Protein AF-A0A7C3C3D4-F1 (afdb_monomer)

Nearest PDB structures (foldseek):
  1kg4-assembly1_A  TM=9.621E-01  e=4.173E-06  Escherichia coli
  1kg6-assembly1_A  TM=9.614E-01  e=4.413E-06  Escherichia coli
  1kg5-assembly1_A  TM=9.622E-01  e=5.518E-06  Escherichia coli
  1kg7-assembly1_A  TM=9.615E-01  e=1.020E-05  Escherichia coli
  8a5g-assembly1_A  TM=6.110E-01  e=1.497E+00  Deinococcus radiodurans R1 = ATCC 13939 = DSM 20539

Organism: NCBI:txid202747

Solvent-accessible surface area (backbone atoms only — not comparable to full-atom values): 5200 Å² total; per-residue (Å²): 112,69,67,63,53,52,55,46,41,75,75,69,47,79,65,84,43,74,58,70,72,58,86,53,64,60,57,38,52,52,46,57,62,58,47,53,96,35,59,65,66,56,41,64,74,54,46,52,60,54,43,39,72,75,32,76,40,68,65,52,51,72,72,46,57,67,68,60,53,53,59,67,50,62,86,65,68,66,83,66,67,86,74,110

InterPro domains:
  IPR003265 HhH-GPD domain [PF00730] (31-84)
  IPR003265 HhH-GPD domain [cd00056] (26-84)
  IPR011257 DNA glycosylase [SSF48150] (1-84)
  IPR023170 Helix-hairpin-helix, base-excision DNA repair, C-terminal [G3DSA:1.10.1670.10] (4-15)
  IPR044298 Adenine/Thymine-DNA glycosylase [PTHR42944] (2-84)

Sequence (84 aa):
MQQKLLEWYEKNGRHELPWRNTTDIYRIYLSEIMLQQTQVNRVRDEYYPQFLAKFPTLKALGEAPLEEVLSAWSGLGYYSRARN

Mean predicted aligned error: 4.9 Å

Foldseek 3Di:
DVVVVVVCCVVPNPCVQPLNPDPDPQLVVVLVLLVVVDDSCCCRPPQSVQVCVQQVDPVSLVPDDLVVQCVSCPPSDDPPSSPD

Structure (mmCIF, N/CA/C/O backbone):
data_AF-A0A7C3C3D4-F1
#
_entry.id   AF-A0A7C3C3D4-F1
#
loop_
_atom_site.group_PDB
_atom_site.id
_atom_site.t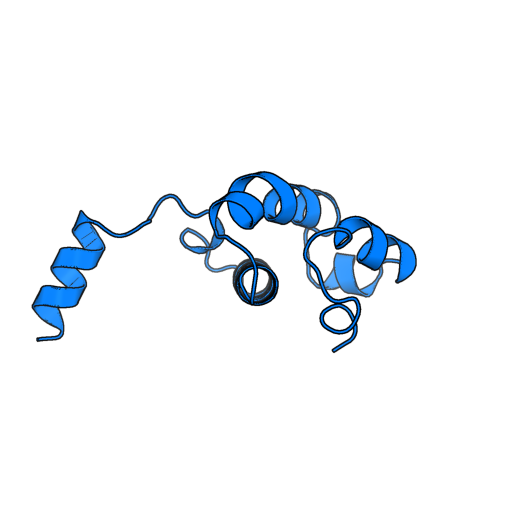ype_symbol
_atom_site.label_atom_id
_atom_site.label_alt_id
_atom_site.label_comp_id
_atom_site.label_asym_id
_atom_site.label_entity_id
_atom_site.label_seq_id
_atom_site.pdbx_PDB_ins_code
_atom_site.Cartn_x
_atom_site.Cartn_y
_atom_site.Cartn_z
_atom_site.occupancy
_atom_site.B_iso_or_equiv
_atom_site.auth_seq_id
_atom_site.auth_comp_id
_atom_site.auth_asym_id
_atom_site.auth_atom_id
_atom_site.pdbx_PDB_model_num
ATOM 1 N N . MET A 1 1 ? -7.818 1.842 29.084 1.00 67.75 1 MET A N 1
ATOM 2 C CA . MET A 1 1 ? -7.663 2.693 27.877 1.00 67.75 1 MET A CA 1
ATOM 3 C C . MET A 1 1 ? -7.724 1.885 26.587 1.00 67.75 1 MET A C 1
ATOM 5 O O . MET A 1 1 ? -8.484 2.274 25.716 1.00 67.75 1 MET A O 1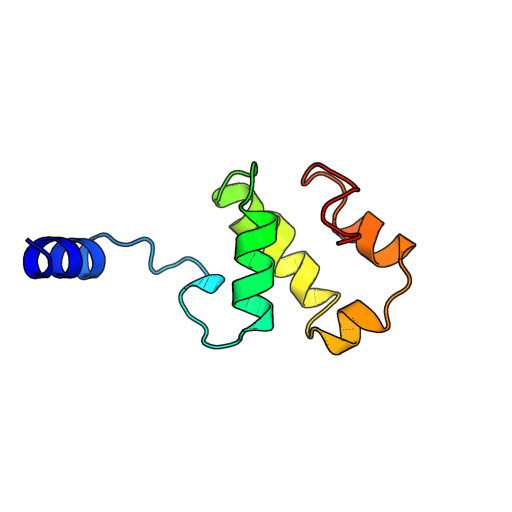
ATOM 9 N N . GLN A 1 2 ? -7.008 0.760 26.483 1.00 87.94 2 GLN A N 1
ATOM 10 C CA . GLN A 1 2 ? -6.991 -0.096 25.286 1.00 87.94 2 GLN A CA 1
ATOM 11 C C . GLN A 1 2 ? -8.390 -0.524 24.805 1.00 87.94 2 GLN A C 1
ATOM 13 O O . GLN A 1 2 ? -8.696 -0.350 23.633 1.00 87.94 2 GLN A O 1
ATOM 18 N N . GLN A 1 3 ? -9.267 -0.963 25.716 1.00 92.06 3 GLN A N 1
ATOM 19 C CA . GLN A 1 3 ? -10.640 -1.373 25.385 1.00 92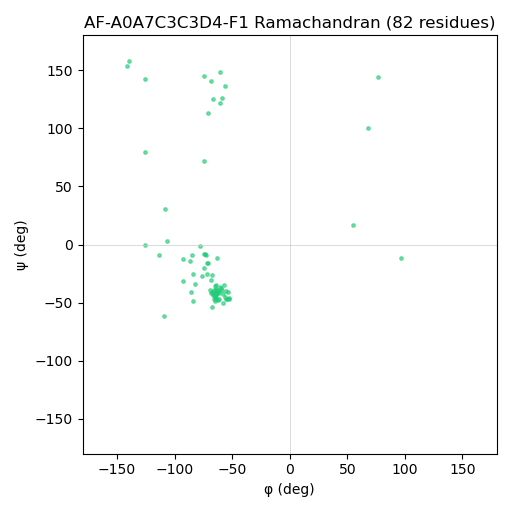.06 3 GLN A CA 1
ATOM 20 C C . GLN A 1 3 ? -11.431 -0.278 24.647 1.00 92.06 3 GLN A C 1
ATOM 22 O O . GLN A 1 3 ? -12.007 -0.530 23.598 1.00 92.06 3 GLN A O 1
ATOM 27 N N . LYS A 1 4 ? -11.387 0.967 25.143 1.00 94.69 4 LYS A N 1
ATOM 28 C CA . LYS A 1 4 ? -12.116 2.098 24.544 1.00 94.69 4 LYS A CA 1
ATOM 29 C C . LYS A 1 4 ? -11.610 2.445 23.142 1.00 94.69 4 LYS A C 1
ATOM 31 O O . LYS A 1 4 ? -12.397 2.840 22.289 1.00 94.69 4 LYS A O 1
ATOM 36 N N . LEU A 1 5 ? -10.302 2.313 22.905 1.00 95.31 5 LEU A N 1
ATOM 37 C CA . LEU A 1 5 ? -9.716 2.533 21.581 1.00 95.31 5 LEU A CA 1
ATOM 38 C C . LEU A 1 5 ? -10.148 1.439 20.598 1.00 95.31 5 LEU A C 1
ATOM 40 O O . LEU A 1 5 ? -10.484 1.753 19.460 1.00 95.31 5 LEU A O 1
ATOM 44 N N . LEU A 1 6 ? -10.169 0.181 21.046 1.00 94.75 6 LEU A N 1
ATOM 45 C CA . LEU A 1 6 ? -10.622 -0.949 20.235 1.00 94.75 6 LEU A CA 1
ATOM 46 C C . LEU A 1 6 ? -12.107 -0.823 19.879 1.00 94.75 6 LEU A C 1
ATOM 48 O O . LEU A 1 6 ? -12.447 -0.923 18.708 1.00 94.75 6 LEU A O 1
ATOM 52 N N . GLU A 1 7 ? -12.966 -0.499 20.847 1.00 96.44 7 GLU A N 1
ATOM 53 C CA . GLU A 1 7 ? -14.402 -0.275 20.617 1.00 96.44 7 GLU A CA 1
ATOM 54 C C . GLU A 1 7 ? -14.665 0.892 19.653 1.00 96.44 7 GLU A C 1
ATOM 56 O O . GLU A 1 7 ? -15.552 0.827 18.800 1.00 96.44 7 GLU A O 1
ATOM 61 N N . TRP A 1 8 ? -13.898 1.983 19.772 1.00 96.56 8 TRP A N 1
ATOM 62 C CA . TRP A 1 8 ? -14.001 3.095 18.831 1.00 96.56 8 TRP A CA 1
ATOM 63 C C . TRP A 1 8 ? -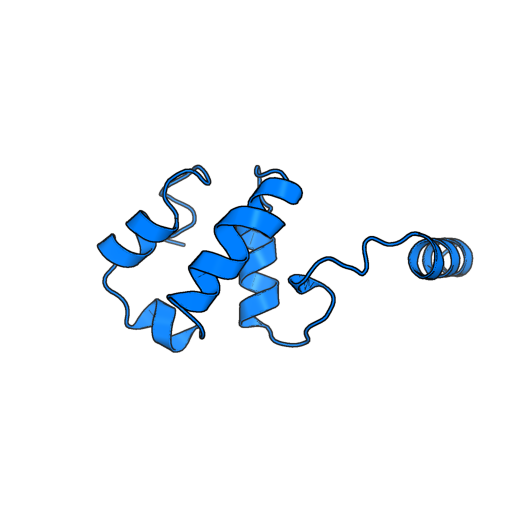13.547 2.684 17.429 1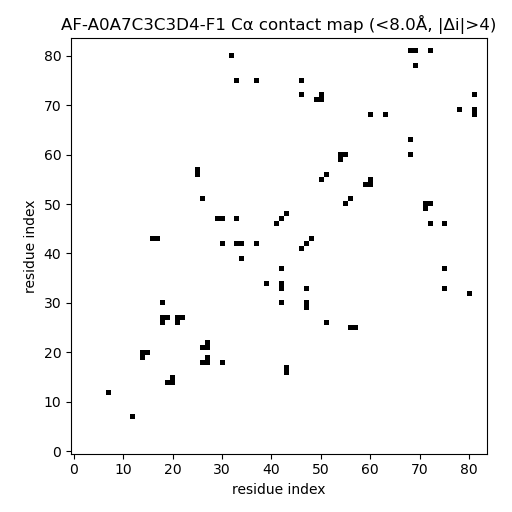.00 96.56 8 TRP A C 1
ATOM 65 O O . TRP A 1 8 ? -14.224 3.030 16.462 1.00 96.56 8 TRP A O 1
ATOM 75 N N . TYR A 1 9 ? -12.438 1.945 17.320 1.00 95.31 9 TYR A N 1
ATOM 76 C CA . TYR A 1 9 ? -11.913 1.467 16.043 1.00 95.31 9 TYR A CA 1
ATOM 77 C C . TYR A 1 9 ? -12.870 0.481 15.375 1.00 95.31 9 TYR A C 1
ATOM 79 O O . TYR A 1 9 ? -13.093 0.578 14.176 1.00 95.31 9 TYR A O 1
ATOM 87 N N . GLU A 1 10 ? -13.489 -0.420 16.134 1.00 94.25 10 GLU A N 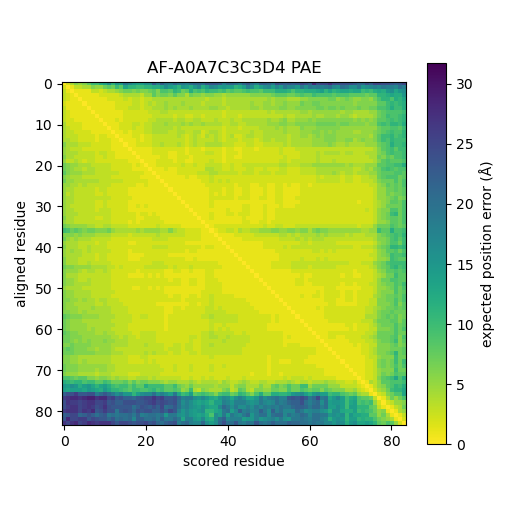1
ATOM 88 C CA . GLU A 1 10 ? -14.504 -1.339 15.621 1.00 94.25 10 GLU A CA 1
ATOM 89 C C . GLU A 1 10 ? -15.677 -0.573 14.993 1.00 94.25 10 GLU A C 1
ATOM 91 O O . GLU A 1 10 ? -16.097 -0.895 13.886 1.00 94.25 10 GLU A O 1
ATOM 96 N N . LYS A 1 11 ? -16.136 0.511 15.632 1.00 95.56 11 LYS A N 1
ATOM 97 C CA . LYS A 1 11 ? -17.278 1.307 15.149 1.00 95.56 11 LYS A CA 1
ATOM 98 C C . LYS A 1 11 ? -16.940 2.335 14.064 1.00 95.56 11 LYS A C 1
ATOM 100 O O . LYS A 1 11 ? -17.788 2.618 13.228 1.00 95.56 11 LYS A O 1
ATOM 105 N N . ASN A 1 12 ? -15.750 2.936 14.105 1.00 96.19 12 ASN A N 1
ATOM 106 C CA . ASN A 1 12 ? -15.401 4.126 13.308 1.00 96.19 12 ASN A CA 1
ATOM 107 C C . ASN A 1 12 ? -14.130 3.953 12.465 1.00 96.19 12 ASN A C 1
ATOM 109 O O . ASN A 1 12 ? -13.690 4.888 11.793 1.00 96.19 12 ASN A O 1
ATOM 113 N N . GLY A 1 13 ? -13.485 2.792 12.541 1.00 93.31 13 GLY A N 1
ATOM 114 C CA . GLY A 1 13 ? -12.310 2.481 11.748 1.00 93.31 13 GLY A CA 1
ATOM 115 C C . GLY A 1 13 ? -12.622 2.527 10.255 1.00 93.31 13 GLY A C 1
ATOM 116 O O . GLY A 1 13 ? -13.725 2.215 9.818 1.00 93.31 13 GLY A O 1
ATOM 117 N N . ARG A 1 14 ? -11.615 2.902 9.464 1.00 94.12 14 ARG A N 1
ATOM 118 C CA . ARG A 1 14 ? -11.654 2.816 7.999 1.00 94.12 14 ARG A CA 1
ATOM 119 C C . ARG A 1 14 ? -11.508 1.361 7.567 1.00 94.12 14 ARG A C 1
ATOM 121 O O . ARG A 1 14 ? -10.422 0.945 7.159 1.00 94.12 14 ARG A O 1
ATOM 128 N N . HIS A 1 15 ? -12.547 0.567 7.793 1.00 93.44 15 HIS A N 1
ATOM 129 C CA . HIS A 1 15 ? -12.561 -0.871 7.517 1.00 93.44 15 HIS A CA 1
ATOM 130 C C . HIS A 1 15 ? -12.676 -1.164 6.030 1.00 93.44 15 HIS A C 1
ATOM 132 O O . HIS A 1 15 ? -12.280 -2.226 5.593 1.00 93.44 15 HIS A O 1
ATOM 138 N N . GLU A 1 16 ? -13.147 -0.217 5.228 1.00 93.06 16 GLU A N 1
ATOM 139 C CA . GLU A 1 16 ? -13.310 -0.342 3.779 1.00 93.06 16 GLU A CA 1
ATOM 140 C C . GLU A 1 16 ?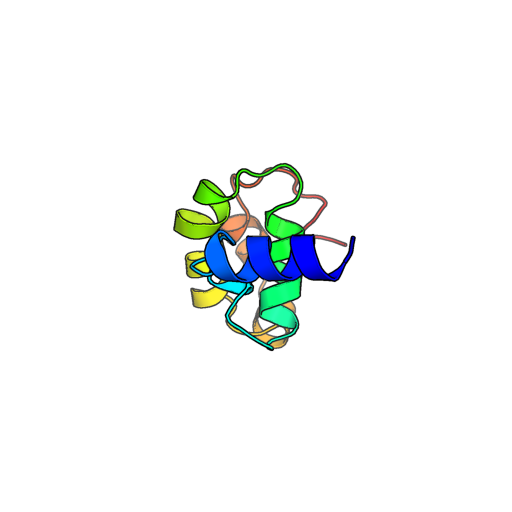 -11.989 -0.311 2.991 1.00 93.06 16 GLU A C 1
ATOM 142 O O . GLU A 1 16 ? -11.980 -0.566 1.787 1.00 93.06 16 GLU A O 1
ATOM 147 N N . LEU A 1 17 ? -10.861 -0.001 3.642 1.00 96.50 17 LEU A N 1
ATOM 148 C CA . LEU A 1 17 ? -9.562 0.028 2.973 1.00 96.50 17 LEU A CA 1
ATOM 149 C C . LEU A 1 17 ? -9.152 -1.391 2.536 1.00 96.50 17 LEU A C 1
ATOM 151 O O . LEU A 1 17 ? -9.064 -2.277 3.388 1.00 96.50 17 LEU A O 1
ATOM 155 N N . PRO A 1 18 ? -8.833 -1.625 1.246 1.00 95.06 18 PRO A N 1
ATOM 156 C CA . PRO A 1 18 ? -8.577 -2.970 0.722 1.00 95.06 18 PRO A CA 1
ATOM 157 C C . PRO A 1 18 ? -7.488 -3.738 1.481 1.00 95.06 18 PRO A C 1
ATOM 159 O O . PRO A 1 18 ? -7.637 -4.923 1.767 1.00 95.06 18 PRO A O 1
ATOM 162 N N . TRP A 1 19 ? -6.415 -3.047 1.868 1.00 96.06 19 TRP A N 1
ATOM 163 C CA . TRP A 1 19 ? -5.283 -3.621 2.599 1.00 96.06 19 TRP A CA 1
ATOM 164 C C . TRP A 1 19 ? -5.566 -3.931 4.076 1.00 96.06 19 TRP A C 1
ATOM 166 O O . TRP A 1 19 ? -4.744 -4.569 4.726 1.00 96.06 19 TRP A O 1
ATOM 176 N N . ARG A 1 20 ? -6.722 -3.522 4.615 1.00 95.50 20 ARG A N 1
ATOM 177 C CA . ARG A 1 20 ? -7.176 -3.900 5.966 1.00 95.50 20 ARG A CA 1
ATOM 178 C C . ARG A 1 20 ? -8.058 -5.148 5.987 1.00 95.50 20 ARG A C 1
ATOM 180 O O . ARG A 1 20 ? -8.263 -5.708 7.056 1.00 95.50 20 ARG A O 1
ATOM 187 N N . ASN A 1 21 ? -8.527 -5.599 4.823 1.00 94.94 21 ASN A N 1
ATOM 188 C CA . ASN A 1 21 ? -9.404 -6.767 4.671 1.00 94.94 21 ASN A CA 1
ATOM 189 C C . ASN A 1 21 ? -8.683 -7.964 4.046 1.00 94.94 21 ASN A C 1
ATOM 191 O O . ASN A 1 21 ? -9.276 -8.752 3.312 1.00 94.94 21 ASN A O 1
ATOM 195 N N . THR A 1 22 ? -7.381 -8.085 4.288 1.00 95.25 22 THR A N 1
ATOM 196 C CA . THR A 1 22 ? -6.572 -9.189 3.777 1.00 95.25 22 THR A CA 1
ATOM 197 C C . THR A 1 22 ? -5.554 -9.634 4.818 1.00 95.25 22 THR A C 1
ATOM 199 O O . THR A 1 22 ? -5.131 -8.849 5.661 1.00 95.25 22 THR A O 1
ATOM 202 N N . THR A 1 23 ? -5.149 -10.898 4.739 1.00 96.69 23 THR A N 1
ATOM 203 C CA . THR A 1 23 ? -4.018 -11.465 5.489 1.00 96.69 23 THR A CA 1
ATOM 204 C C . THR A 1 23 ? -2.802 -11.714 4.593 1.00 96.69 23 THR A C 1
ATOM 206 O O . THR A 1 23 ? -1.800 -12.262 5.044 1.00 96.69 23 THR A O 1
ATOM 209 N N . ASP A 1 24 ? -2.886 -11.350 3.311 1.00 97.12 24 ASP A N 1
ATOM 210 C CA . ASP A 1 24 ? -1.791 -11.484 2.354 1.00 97.12 24 ASP A CA 1
ATOM 211 C C . ASP A 1 24 ? -0.683 -10.471 2.678 1.00 97.12 24 ASP A C 1
ATOM 213 O O . ASP A 1 24 ? -0.851 -9.257 2.539 1.00 97.12 24 ASP A O 1
ATOM 217 N N . ILE A 1 25 ? 0.468 -10.998 3.098 1.00 96.50 25 ILE A N 1
ATOM 218 C CA . ILE A 1 25 ? 1.635 -10.221 3.524 1.00 96.50 25 ILE A CA 1
ATOM 219 C C . ILE A 1 25 ? 2.135 -9.308 2.400 1.00 96.50 25 ILE A C 1
ATOM 221 O O . ILE A 1 25 ? 2.495 -8.165 2.675 1.00 96.50 25 ILE A O 1
ATOM 225 N N . TYR A 1 26 ? 2.123 -9.767 1.143 1.00 96.12 26 TYR A N 1
ATOM 226 C CA . TYR A 1 26 ? 2.565 -8.957 0.005 1.00 96.12 26 TYR A CA 1
ATOM 227 C C . TYR A 1 26 ? 1.657 -7.740 -0.175 1.00 96.12 26 TYR A C 1
ATOM 229 O O . TYR A 1 26 ? 2.130 -6.611 -0.298 1.00 96.12 26 TYR A O 1
ATOM 237 N N . ARG A 1 27 ? 0.344 -7.963 -0.115 1.00 97.25 27 ARG A N 1
ATOM 238 C CA . ARG A 1 27 ? -0.677 -6.917 -0.236 1.00 97.25 27 ARG A CA 1
ATOM 239 C C . ARG A 1 27 ? -0.630 -5.902 0.900 1.00 97.25 27 ARG A C 1
ATOM 241 O O . ARG A 1 27 ? -0.837 -4.716 0.640 1.00 97.25 27 ARG A O 1
ATOM 248 N N . ILE A 1 28 ? -0.372 -6.351 2.128 1.00 97.19 28 ILE A N 1
ATOM 249 C CA . ILE A 1 28 ? -0.213 -5.473 3.293 1.00 97.19 28 ILE A CA 1
ATOM 250 C C . ILE A 1 28 ? 1.069 -4.650 3.137 1.00 97.19 28 ILE A C 1
ATOM 252 O O . ILE A 1 28 ? 1.002 -3.422 3.132 1.00 97.19 28 ILE A O 1
ATOM 256 N N . TYR A 1 29 ? 2.211 -5.309 2.914 1.00 95.75 29 TYR A N 1
ATOM 257 C CA . TYR A 1 29 ? 3.510 -4.655 2.735 1.00 95.75 29 TYR A CA 1
ATOM 258 C C . TYR A 1 29 ? 3.477 -3.599 1.625 1.00 95.75 29 TYR A C 1
ATOM 260 O O . TYR A 1 29 ? 3.889 -2.460 1.838 1.00 95.75 29 TYR A O 1
ATOM 268 N N . LEU A 1 30 ? 2.910 -3.945 0.466 1.00 95.44 30 LEU A N 1
ATOM 269 C CA . LEU A 1 30 ? 2.772 -3.028 -0.661 1.00 95.44 30 LEU A CA 1
ATOM 270 C C . LEU A 1 30 ? 2.014 -1.753 -0.269 1.00 95.44 30 LEU A C 1
ATOM 272 O O . LEU A 1 30 ? 2.444 -0.648 -0.605 1.00 95.44 30 LEU A O 1
ATOM 276 N N . SER A 1 31 ? 0.903 -1.900 0.460 1.00 96.06 31 SER A N 1
ATOM 277 C CA . SER A 1 31 ? 0.095 -0.759 0.894 1.00 96.06 31 SER A CA 1
ATOM 278 C C . SER A 1 31 ? 0.867 0.167 1.835 1.00 96.06 31 SER A C 1
ATOM 280 O O . SER A 1 31 ? 0.826 1.382 1.656 1.00 96.06 31 SER A O 1
ATOM 282 N N . GLU A 1 32 ? 1.644 -0.391 2.766 1.00 95.38 32 GLU A N 1
ATOM 283 C CA . GLU A 1 32 ? 2.454 0.381 3.711 1.00 95.38 32 GLU A CA 1
ATOM 284 C C . GLU A 1 32 ? 3.529 1.200 2.982 1.00 95.38 32 GLU A C 1
ATOM 286 O O . GLU A 1 32 ? 3.709 2.385 3.271 1.00 95.38 32 GLU A O 1
ATOM 291 N N . ILE A 1 33 ? 4.192 0.616 1.975 1.00 93.06 33 ILE A N 1
ATOM 292 C CA . ILE A 1 33 ? 5.184 1.334 1.158 1.00 93.06 33 ILE A CA 1
ATOM 293 C C . ILE A 1 33 ? 4.532 2.458 0.344 1.00 93.06 33 ILE A C 1
ATOM 295 O O . ILE A 1 33 ? 5.070 3.568 0.290 1.00 93.06 33 ILE A O 1
ATOM 299 N N . MET A 1 34 ? 3.373 2.208 -0.272 1.00 92.88 34 MET A N 1
ATOM 300 C CA . MET A 1 34 ? 2.660 3.223 -1.058 1.00 92.88 34 MET A CA 1
ATOM 301 C C . MET A 1 34 ? 2.155 4.385 -0.196 1.00 92.88 34 MET A C 1
ATOM 303 O O . MET A 1 34 ? 2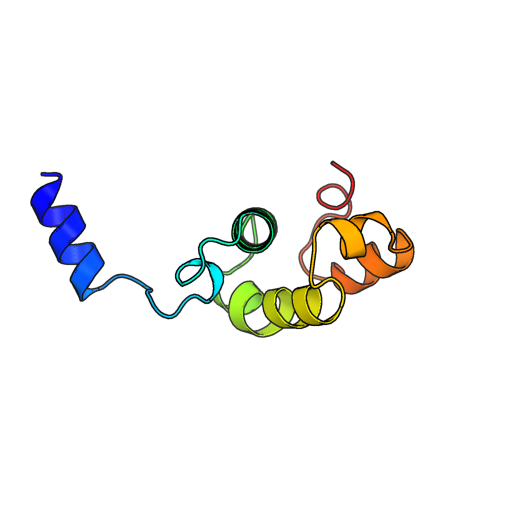.226 5.540 -0.619 1.00 92.88 34 MET A O 1
ATOM 307 N N . LEU A 1 35 ? 1.667 4.092 1.012 1.00 94.19 35 LEU A N 1
ATOM 308 C CA . LEU A 1 35 ? 1.100 5.079 1.937 1.00 94.19 35 LEU A CA 1
ATOM 309 C C . LEU A 1 35 ? 2.145 6.005 2.566 1.00 94.19 35 LEU A C 1
ATOM 311 O O . LEU A 1 35 ? 1.794 7.074 3.071 1.00 94.19 35 LEU A O 1
ATOM 315 N N . GLN A 1 36 ? 3.430 5.659 2.505 1.00 91.44 36 GLN A N 1
ATOM 316 C CA . GLN A 1 36 ? 4.489 6.593 2.876 1.00 91.44 36 GLN A CA 1
ATOM 317 C C . GLN A 1 36 ? 4.427 7.831 1.968 1.00 91.44 36 GLN A C 1
ATOM 319 O O . GLN A 1 36 ? 4.524 7.726 0.747 1.00 91.44 36 GLN A O 1
ATOM 324 N N . GLN A 1 37 ? 4.268 9.014 2.564 1.00 85.44 37 GLN A N 1
ATOM 325 C CA . GLN A 1 37 ? 4.226 10.306 1.856 1.00 85.44 37 GLN A CA 1
ATOM 326 C C . GLN A 1 37 ? 3.165 10.412 0.732 1.00 85.44 37 GLN A C 1
ATOM 328 O O . GLN A 1 37 ? 3.226 11.340 -0.072 1.00 85.44 37 GLN A O 1
ATOM 333 N N . THR A 1 38 ? 2.162 9.523 0.700 1.00 89.94 38 THR A N 1
ATOM 334 C CA . THR A 1 38 ? 1.049 9.558 -0.265 1.00 89.94 38 THR A CA 1
ATOM 335 C C . THR A 1 38 ? -0.287 9.552 0.467 1.00 89.94 38 THR A C 1
ATOM 337 O O . THR A 1 38 ? -0.468 8.874 1.475 1.00 89.94 38 THR A O 1
ATOM 340 N N . GLN A 1 39 ? -1.264 10.297 -0.047 1.00 93.38 39 GLN A N 1
ATOM 341 C CA . GLN A 1 39 ? -2.611 10.313 0.516 1.00 93.38 39 GLN A CA 1
ATOM 342 C C . GLN A 1 39 ? -3.338 8.973 0.319 1.00 93.38 39 GLN A C 1
ATOM 344 O O . GLN A 1 39 ? -3.297 8.384 -0.760 1.00 93.38 39 GLN A O 1
ATOM 349 N N . VAL A 1 40 ? -4.087 8.553 1.346 1.00 95.88 40 VAL A N 1
ATOM 350 C CA . VAL A 1 40 ? -4.849 7.289 1.372 1.00 95.88 40 VAL A CA 1
ATOM 351 C C . VAL A 1 40 ? -5.768 7.132 0.161 1.00 95.88 40 VAL A C 1
ATOM 353 O O . VAL A 1 40 ? -5.757 6.074 -0.455 1.00 95.88 40 VAL A O 1
ATOM 356 N N . ASN A 1 41 ? -6.533 8.168 -0.201 1.00 95.94 41 ASN A N 1
ATOM 357 C CA . ASN A 1 41 ? -7.489 8.093 -1.314 1.00 95.94 41 ASN A CA 1
ATOM 358 C C . ASN A 1 41 ? -6.781 7.791 -2.638 1.00 95.94 41 ASN A C 1
ATOM 360 O O . ASN A 1 41 ? -7.207 6.920 -3.382 1.00 95.94 41 ASN A O 1
ATOM 364 N N . ARG A 1 42 ? -5.632 8.430 -2.876 1.00 94.19 42 ARG A N 1
ATOM 365 C CA . ARG A 1 42 ? -4.838 8.211 -4.086 1.00 94.19 42 ARG A CA 1
ATOM 366 C C . ARG A 1 42 ? -4.290 6.786 -4.164 1.00 94.19 42 ARG A C 1
ATOM 368 O O . ARG A 1 42 ? -4.352 6.154 -5.212 1.00 94.19 42 ARG A O 1
ATOM 375 N N . VAL A 1 43 ? -3.792 6.250 -3.047 1.00 95.44 43 VAL A N 1
ATOM 376 C CA . VAL A 1 43 ? -3.336 4.851 -2.992 1.00 95.44 43 VAL A CA 1
ATOM 377 C C . VAL A 1 43 ? -4.505 3.888 -3.200 1.00 95.44 43 VAL A C 1
ATOM 379 O O . VAL A 1 43 ? -4.381 2.956 -3.988 1.00 95.44 43 VAL A O 1
ATOM 382 N N . ARG A 1 44 ? -5.640 4.125 -2.531 1.00 96.44 44 ARG A N 1
ATOM 383 C CA . ARG A 1 44 ? -6.841 3.281 -2.591 1.00 96.44 44 ARG A CA 1
ATOM 384 C C . ARG A 1 44 ? -7.438 3.210 -3.994 1.00 96.44 44 ARG A C 1
ATOM 386 O O . ARG A 1 44 ? -7.752 2.114 -4.444 1.00 96.44 44 ARG A O 1
ATOM 393 N N . ASP A 1 45 ? -7.604 4.359 -4.640 1.00 95.19 45 ASP A N 1
ATOM 394 C CA . ASP A 1 45 ? -8.429 4.478 -5.844 1.00 95.19 45 ASP A CA 1
ATOM 395 C C . ASP A 1 45 ? -7.612 4.296 -7.131 1.00 95.19 45 ASP A C 1
ATOM 397 O O . ASP A 1 45 ? -8.122 3.762 -8.114 1.00 95.19 45 ASP A O 1
ATOM 401 N N . GLU A 1 46 ? -6.336 4.693 -7.128 1.00 93.62 46 GLU A N 1
ATOM 402 C CA . GLU A 1 46 ? -5.506 4.700 -8.338 1.00 93.62 46 GLU A CA 1
ATOM 403 C C . GLU A 1 46 ? -4.431 3.613 -8.289 1.00 93.62 46 GLU A C 1
ATOM 405 O O . GLU A 1 46 ? -4.421 2.703 -9.114 1.00 93.62 46 GLU A O 1
ATOM 410 N N . TYR A 1 47 ? -3.525 3.671 -7.314 1.00 94.56 47 TYR A N 1
ATOM 411 C CA . TYR A 1 47 ? -2.271 2.920 -7.415 1.00 94.56 47 TYR A CA 1
ATOM 412 C C . TYR A 1 47 ? -2.364 1.472 -6.962 1.00 94.56 47 TYR A C 1
ATOM 414 O O . TYR A 1 47 ? -1.910 0.578 -7.669 1.00 94.56 47 TYR A O 1
ATOM 422 N N . TYR A 1 48 ? -2.944 1.220 -5.793 1.00 96.19 48 TYR A N 1
ATOM 423 C CA . TYR A 1 48 ? -3.006 -0.118 -5.220 1.00 96.19 48 TYR A CA 1
ATOM 424 C C . TYR A 1 48 ? -3.710 -1.142 -6.132 1.00 96.19 48 TYR A C 1
ATOM 426 O O . TYR A 1 48 ? -3.112 -2.188 -6.406 1.00 96.19 48 TYR A O 1
ATOM 434 N N . PRO A 1 49 ? -4.925 -0.877 -6.663 1.00 96.38 49 PRO A N 1
ATOM 435 C CA . PRO A 1 49 ? -5.593 -1.834 -7.544 1.00 96.38 49 PRO A CA 1
ATOM 436 C C . PRO A 1 49 ? -4.858 -2.028 -8.877 1.00 96.38 49 PRO A C 1
ATOM 438 O O . PRO A 1 49 ? -4.729 -3.163 -9.333 1.00 96.38 49 PRO A O 1
ATOM 441 N N . GLN A 1 50 ? -4.335 -0.958 -9.486 1.00 95.69 50 GLN A N 1
ATOM 442 C CA . GLN A 1 50 ? -3.613 -1.044 -10.763 1.00 95.69 50 GLN A CA 1
ATOM 443 C C . GLN A 1 50 ? -2.290 -1.802 -10.619 1.00 95.69 50 GLN A C 1
ATOM 445 O O . GLN A 1 50 ? -1.949 -2.634 -11.461 1.00 95.69 50 GLN A O 1
ATOM 450 N N . PHE A 1 51 ? -1.563 -1.561 -9.526 1.00 96.31 51 PHE A N 1
ATOM 451 C CA . PHE A 1 51 ? -0.299 -2.233 -9.259 1.00 96.31 51 PHE A CA 1
ATOM 452 C C . PHE A 1 51 ? -0.500 -3.725 -8.996 1.00 96.31 51 PHE A C 1
ATOM 454 O O . PHE A 1 51 ? 0.221 -4.534 -9.568 1.00 96.31 51 PHE A O 1
ATOM 461 N N . LEU A 1 52 ? -1.516 -4.103 -8.212 1.00 96.88 52 LEU A N 1
ATOM 462 C CA . LEU A 1 52 ? -1.848 -5.513 -7.974 1.00 96.88 52 LEU A CA 1
ATOM 463 C C . LEU A 1 52 ? -2.399 -6.224 -9.213 1.00 96.88 52 LEU A C 1
ATOM 465 O O . LEU A 1 52 ? -2.196 -7.427 -9.354 1.00 96.88 52 LEU A O 1
ATOM 469 N N . ALA A 1 53 ? -3.084 -5.515 -10.112 1.00 97.25 53 ALA A N 1
ATOM 470 C CA . ALA A 1 53 ? -3.509 -6.095 -11.384 1.00 97.25 53 ALA A CA 1
ATOM 471 C C . ALA A 1 53 ? -2.304 -6.484 -12.258 1.00 97.25 53 ALA A C 1
ATOM 473 O O . ALA A 1 53 ? -2.350 -7.495 -12.955 1.00 97.25 53 ALA A O 1
ATOM 474 N N . LYS A 1 54 ? -1.223 -5.698 -12.194 1.00 96.25 54 LYS A N 1
ATOM 475 C CA . LYS A 1 54 ? 0.003 -5.907 -12.972 1.00 96.25 54 LYS A CA 1
ATOM 476 C C . LYS A 1 54 ? 0.979 -6.875 -12.300 1.00 96.25 54 LYS A C 1
ATOM 478 O O . LYS A 1 54 ? 1.545 -7.747 -12.949 1.00 96.25 54 LYS A O 1
ATOM 483 N N . PHE A 1 55 ? 1.123 -6.757 -10.985 1.00 97.38 55 PHE A N 1
ATOM 484 C CA . PHE A 1 55 ? 2.002 -7.569 -10.151 1.00 97.38 55 PHE A CA 1
ATOM 485 C C . PHE A 1 55 ? 1.175 -8.196 -9.019 1.00 97.38 55 PHE A C 1
ATOM 487 O O . PHE A 1 55 ? 1.166 -7.700 -7.895 1.00 97.38 55 PHE A O 1
ATOM 494 N N . PRO A 1 56 ? 0.434 -9.287 -9.285 1.00 97.06 56 PRO A N 1
ATOM 495 C CA . PRO A 1 56 ? -0.488 -9.863 -8.303 1.00 97.06 56 PRO A CA 1
ATOM 496 C C . PRO A 1 56 ? 0.213 -10.560 -7.132 1.00 97.06 56 PRO A C 1
ATOM 498 O O . PRO A 1 56 ? -0.426 -10.839 -6.118 1.00 97.06 56 PRO A O 1
ATOM 501 N N . THR A 1 57 ? 1.509 -10.865 -7.265 1.00 96.75 57 THR A N 1
ATOM 502 C CA . THR A 1 57 ? 2.312 -11.555 -6.249 1.00 96.75 57 THR A CA 1
ATOM 503 C C . THR A 1 57 ? 3.709 -10.952 -6.153 1.00 96.75 57 THR A C 1
ATOM 505 O O . THR A 1 57 ? 4.220 -10.390 -7.123 1.00 96.75 57 THR A O 1
ATOM 508 N N . LEU A 1 58 ? 4.375 -11.159 -5.012 1.00 94.00 58 LEU A N 1
ATOM 509 C CA . LEU A 1 58 ? 5.779 -10.778 -4.830 1.00 94.00 58 LEU A CA 1
ATOM 510 C C . LEU A 1 58 ? 6.699 -11.426 -5.879 1.00 94.00 58 LEU A C 1
ATOM 512 O O . LEU A 1 58 ? 7.643 -10.795 -6.341 1.00 94.00 58 LEU A O 1
ATOM 516 N N . LYS A 1 59 ? 6.398 -12.664 -6.293 1.00 96.50 59 LYS A N 1
ATOM 517 C CA . LYS A 1 59 ? 7.138 -13.354 -7.354 1.00 96.50 59 LYS A CA 1
ATOM 518 C C . LYS A 1 59 ? 6.976 -12.644 -8.701 1.00 96.50 59 LYS A C 1
ATOM 520 O O . LYS A 1 59 ? 7.977 -12.353 -9.340 1.00 96.50 59 LYS A O 1
ATOM 525 N N . ALA A 1 60 ? 5.742 -12.310 -9.086 1.00 96.94 60 ALA A N 1
ATOM 526 C CA . ALA A 1 60 ? 5.472 -11.575 -10.323 1.00 96.94 60 ALA A CA 1
ATOM 527 C C . ALA A 1 60 ? 6.160 -10.199 -10.335 1.00 96.94 60 ALA A C 1
ATOM 529 O O . ALA A 1 60 ? 6.677 -9.785 -11.365 1.00 96.94 60 ALA A O 1
ATOM 530 N N . LEU A 1 61 ? 6.212 -9.518 -9.184 1.00 95.50 61 LEU A N 1
ATOM 531 C CA . LEU A 1 61 ? 6.972 -8.276 -9.033 1.00 95.50 61 LEU A CA 1
ATOM 532 C C . LEU A 1 61 ? 8.484 -8.497 -9.214 1.00 95.50 61 LEU A C 1
ATOM 534 O O . LEU A 1 61 ? 9.135 -7.703 -9.884 1.00 95.50 61 LEU A O 1
ATOM 538 N N . GLY A 1 62 ? 9.043 -9.558 -8.626 1.00 93.94 62 GLY A N 1
ATOM 539 C CA . GLY A 1 62 ? 10.476 -9.864 -8.703 1.00 93.94 62 GLY A CA 1
ATOM 540 C C . GLY A 1 62 ? 10.949 -10.363 -10.073 1.00 93.94 62 GLY A C 1
ATOM 541 O O . GLY A 1 62 ? 12.119 -10.202 -10.405 1.00 93.94 62 GLY A O 1
ATOM 542 N N . GLU A 1 63 ? 10.056 -10.957 -10.866 1.00 97.00 63 GLU A N 1
ATOM 543 C CA . GLU A 1 63 ? 10.337 -11.414 -12.235 1.00 97.00 63 GLU A CA 1
ATOM 544 C C . GLU A 1 63 ? 10.125 -10.309 -13.286 1.00 97.00 63 GLU A C 1
ATOM 546 O O . GLU A 1 63 ? 10.565 -10.453 -14.428 1.00 97.00 63 GLU A O 1
ATOM 551 N N . ALA A 1 64 ? 9.468 -9.204 -12.920 1.00 95.50 64 ALA A N 1
ATOM 552 C CA . ALA A 1 64 ? 9.166 -8.117 -13.838 1.00 95.50 64 ALA A CA 1
ATOM 553 C C . ALA A 1 64 ? 10.407 -7.268 -14.179 1.00 95.50 64 ALA A C 1
ATOM 555 O O . ALA A 1 64 ? 11.240 -6.991 -13.309 1.00 95.50 64 ALA A O 1
ATOM 556 N N . PRO A 1 65 ? 10.518 -6.764 -15.423 1.00 95.06 65 PRO A N 1
ATOM 557 C CA . PRO A 1 65 ? 11.525 -5.774 -15.778 1.00 95.06 65 PRO A CA 1
ATOM 558 C C . PRO A 1 65 ? 11.431 -4.528 -14.891 1.00 95.06 65 PRO A C 1
ATOM 560 O O . PRO A 1 65 ? 10.350 -3.974 -14.684 1.00 95.06 65 PRO A O 1
ATOM 563 N N . LEU A 1 66 ? 12.579 -4.023 -14.428 1.00 90.06 66 LEU A N 1
ATOM 564 C CA . LEU A 1 66 ? 12.634 -2.842 -13.558 1.00 90.06 66 LEU A CA 1
ATOM 565 C C . LEU A 1 66 ? 11.893 -1.637 -14.160 1.00 90.06 66 LEU A C 1
ATOM 567 O O . LEU A 1 66 ? 11.186 -0.929 -13.450 1.00 90.06 66 LEU A O 1
ATOM 571 N N . GLU A 1 67 ? 12.019 -1.407 -15.466 1.00 91.19 67 GLU A N 1
ATOM 572 C CA . GLU A 1 67 ? 11.331 -0.312 -16.163 1.00 91.19 67 GLU A CA 1
ATOM 573 C C . GLU A 1 67 ? 9.806 -0.418 -16.060 1.00 91.19 67 GLU A C 1
ATOM 575 O O . GLU A 1 67 ? 9.116 0.588 -15.891 1.00 91.19 67 GLU A O 1
ATOM 580 N N . GLU A 1 68 ? 9.276 -1.640 -16.099 1.00 93.25 68 GLU A N 1
ATOM 581 C CA . GLU A 1 68 ? 7.847 -1.905 -15.999 1.00 93.25 68 GLU A CA 1
ATOM 582 C C . GLU A 1 68 ? 7.317 -1.605 -14.590 1.00 93.25 68 GLU A C 1
ATOM 584 O O . GLU A 1 68 ? 6.232 -1.023 -14.440 1.00 93.25 68 GLU A O 1
ATOM 589 N N . VAL A 1 69 ? 8.110 -1.954 -13.571 1.00 92.69 69 VAL A N 1
ATOM 590 C CA . VAL A 1 69 ? 7.842 -1.644 -12.161 1.00 92.69 69 VAL A CA 1
ATOM 591 C C . VAL A 1 69 ? 7.892 -0.135 -11.926 1.00 92.69 69 VAL A C 1
ATOM 593 O O . VAL A 1 69 ? 6.968 0.428 -11.339 1.00 92.69 69 VAL A O 1
ATOM 596 N N . LEU A 1 70 ? 8.924 0.545 -12.435 1.00 90.44 70 LEU A N 1
ATOM 597 C CA . LEU A 1 70 ? 9.069 1.999 -12.318 1.00 90.44 70 LEU A CA 1
ATOM 598 C C . LEU A 1 70 ? 7.940 2.749 -13.031 1.00 90.44 70 LEU A C 1
ATOM 600 O O . LEU A 1 70 ? 7.435 3.739 -12.504 1.00 90.44 70 LEU A O 1
ATOM 604 N N . SER A 1 71 ? 7.516 2.262 -14.199 1.00 91.25 71 SER A N 1
ATOM 605 C CA . SER A 1 71 ? 6.376 2.809 -14.936 1.00 91.25 71 SER A CA 1
ATOM 606 C C . SER A 1 71 ? 5.085 2.710 -14.120 1.00 91.25 71 SER A C 1
ATOM 608 O O . SER A 1 71 ? 4.381 3.708 -13.975 1.00 91.25 71 SER A O 1
ATOM 610 N N . ALA A 1 72 ? 4.813 1.550 -13.513 1.00 91.81 72 ALA A N 1
ATOM 611 C CA . ALA A 1 72 ? 3.638 1.355 -12.660 1.00 91.81 72 ALA A CA 1
ATOM 612 C C . ALA A 1 72 ? 3.689 2.174 -11.354 1.00 91.81 72 ALA A C 1
ATOM 614 O O . ALA A 1 72 ? 2.648 2.521 -10.802 1.00 91.81 72 ALA A O 1
ATOM 615 N N . TRP A 1 73 ? 4.889 2.502 -10.866 1.00 89.81 73 TRP A N 1
ATOM 616 C CA . TRP A 1 73 ? 5.093 3.342 -9.678 1.00 89.81 73 TRP A CA 1
ATOM 617 C C . TRP A 1 73 ? 5.081 4.852 -9.982 1.00 89.81 73 TRP A C 1
ATOM 619 O O . TRP A 1 73 ? 5.093 5.685 -9.067 1.00 89.81 73 TRP A O 1
ATOM 629 N N . SER A 1 74 ? 5.084 5.230 -11.263 1.00 84.38 74 SER A N 1
ATOM 630 C CA . SER A 1 74 ? 5.198 6.619 -11.703 1.00 84.38 74 SER A CA 1
ATOM 631 C C . SER A 1 74 ? 4.058 7.483 -11.147 1.00 84.38 74 SER A C 1
ATOM 633 O O . SER A 1 74 ? 2.873 7.187 -11.290 1.00 84.38 74 SER A O 1
ATOM 635 N N . GLY A 1 75 ? 4.423 8.577 -10.476 1.00 78.62 75 GLY A N 1
ATOM 636 C CA . GLY A 1 75 ? 3.485 9.539 -9.888 1.00 78.62 75 GLY A CA 1
ATOM 637 C C . GLY A 1 75 ? 3.170 9.359 -8.393 1.00 78.62 75 GLY A C 1
ATOM 638 O O . GLY A 1 75 ? 2.658 10.312 -7.803 1.00 78.62 75 GLY A O 1
ATOM 639 N N . LEU A 1 76 ? 3.558 8.243 -7.751 1.00 76.69 76 LEU A N 1
ATOM 640 C CA . LEU A 1 76 ? 3.558 8.098 -6.275 1.00 76.69 76 LEU A CA 1
ATOM 641 C C . LEU A 1 76 ? 4.701 8.861 -5.582 1.00 76.69 76 LEU A C 1
ATOM 643 O O . LEU A 1 76 ? 4.746 8.956 -4.357 1.00 76.69 76 LEU A O 1
ATOM 647 N N . GLY A 1 77 ? 5.640 9.403 -6.361 1.00 63.06 77 GLY A N 1
ATOM 648 C CA . GLY A 1 77 ? 6.851 10.039 -5.853 1.00 63.06 77 GLY A CA 1
ATOM 649 C C . GLY A 1 77 ? 7.909 9.027 -5.391 1.00 63.06 77 GLY A C 1
ATOM 650 O O . GLY A 1 77 ? 7.603 7.986 -4.811 1.00 63.06 77 GLY A O 1
ATOM 651 N N . TYR A 1 78 ? 9.176 9.380 -5.618 1.00 55.78 78 TYR A N 1
ATOM 652 C CA . TYR A 1 78 ? 10.397 8.649 -5.245 1.00 55.78 78 TYR A CA 1
ATOM 653 C C . TYR A 1 78 ? 10.691 7.314 -5.960 1.00 55.78 78 TYR A C 1
ATOM 655 O O . TYR A 1 78 ? 10.286 6.239 -5.528 1.00 55.78 78 TYR A O 1
ATOM 663 N N . TYR A 1 79 ? 11.584 7.396 -6.954 1.00 55.22 79 TYR A N 1
ATOM 664 C CA . TYR A 1 79 ? 12.267 6.282 -7.634 1.00 55.22 79 TYR A CA 1
ATOM 665 C C . TYR A 1 79 ? 13.181 5.433 -6.721 1.00 55.22 79 TYR A C 1
ATOM 667 O O . TYR A 1 79 ? 13.638 4.371 -7.138 1.00 55.22 79 TYR A O 1
ATOM 675 N N . SER A 1 80 ? 13.467 5.878 -5.491 1.00 52.16 80 SER A N 1
ATOM 676 C CA . SER A 1 80 ? 14.325 5.152 -4.541 1.00 52.16 80 SER A CA 1
ATOM 677 C C . SER A 1 80 ? 13.589 4.077 -3.736 1.00 52.16 80 SER A C 1
ATOM 679 O O . SER A 1 80 ? 14.219 3.111 -3.325 1.00 52.16 80 SER A O 1
ATOM 681 N N . ARG A 1 81 ? 12.268 4.192 -3.533 1.00 55.66 81 ARG A N 1
ATOM 682 C CA . ARG A 1 81 ? 11.494 3.200 -2.758 1.00 55.66 81 ARG A CA 1
ATOM 683 C C . ARG A 1 81 ? 11.216 1.912 -3.529 1.00 55.66 81 ARG A C 1
ATOM 685 O O . ARG A 1 81 ? 11.106 0.866 -2.916 1.00 55.66 81 ARG A O 1
ATOM 692 N N . ALA A 1 82 ? 11.165 1.977 -4.858 1.00 51.28 82 ALA A N 1
ATOM 693 C CA . ALA A 1 82 ? 11.034 0.800 -5.718 1.00 51.28 82 ALA A CA 1
ATOM 694 C C . ALA A 1 82 ? 12.355 0.013 -5.893 1.00 51.28 82 ALA A C 1
ATOM 696 O O . ALA A 1 82 ? 12.374 -0.974 -6.620 1.00 51.28 82 ALA A O 1
ATOM 697 N N . ARG A 1 83 ? 13.466 0.470 -5.289 1.00 51.41 83 ARG A N 1
ATOM 698 C CA . ARG A 1 83 ? 14.803 -0.141 -5.415 1.00 51.41 83 ARG A CA 1
ATOM 699 C C . ARG A 1 83 ? 15.356 -0.752 -4.116 1.00 51.41 83 ARG A C 1
ATOM 701 O O . ARG A 1 83 ? 16.403 -1.388 -4.199 1.00 51.41 83 ARG A O 1
ATOM 708 N N . ASN A 1 84 ? 14.712 -0.536 -2.966 1.00 51.47 84 ASN A N 1
ATOM 709 C CA . ASN A 1 84 ? 15.154 -1.047 -1.659 1.00 51.47 84 ASN A CA 1
ATOM 710 C C . ASN A 1 84 ? 14.399 -2.309 -1.249 1.00 51.47 84 ASN A C 1
ATOM 712 O O . ASN A 1 84 ? 13.198 -2.394 -1.586 1.00 51.47 84 ASN A O 1
#

Secondary structure (DSSP, 8-state):
-HHHHHHHHHHHS-TT-GGGS---HHHHHHHHHHHTTS-HHHIIIIIHHHHHHH--SHHHHHHS-HHHHHHHHTTSS-TTGGG-

Radius of gyration: 14.84 Å; Cα contacts (8 Å, |Δi|>4): 46; chains: 1; bounding box: 32×24×44 Å

pLDDT: mean 89.95, std 12.42,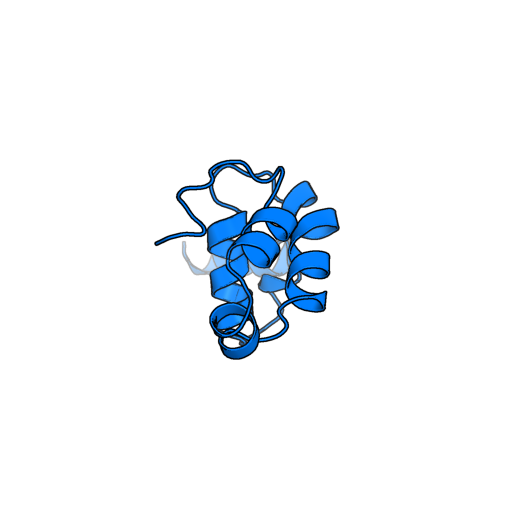 range [51.28, 97.38]